Protein AF-A0A2V8A6C7-F1 (afdb_monomer_lite)

Structure (mmCIF, N/CA/C/O backbone):
data_AF-A0A2V8A6C7-F1
#
_entry.id   AF-A0A2V8A6C7-F1
#
loop_
_atom_site.group_PDB
_atom_site.id
_atom_site.type_symbol
_atom_site.label_atom_id
_atom_site.label_alt_id
_atom_site.label_comp_id
_atom_site.label_asym_id
_atom_site.label_entity_id
_atom_site.label_seq_id
_atom_site.pdbx_PDB_ins_code
_atom_site.Cartn_x
_atom_site.Cartn_y
_atom_site.Cartn_z
_atom_site.occupancy
_atom_site.B_iso_or_equiv
_atom_site.auth_seq_id
_atom_site.auth_comp_id
_atom_site.auth_asym_id
_atom_site.auth_atom_id
_atom_site.pdbx_PDB_model_num
ATOM 1 N N . MET A 1 1 ? 70.595 1.336 -14.848 1.00 49.91 1 MET A N 1
ATOM 2 C CA . MET A 1 1 ? 69.724 1.977 -15.859 1.00 49.91 1 MET A CA 1
ATOM 3 C C . MET A 1 1 ? 68.876 0.927 -16.595 1.00 49.91 1 MET A C 1
ATOM 5 O O . MET A 1 1 ? 69.205 0.566 -17.710 1.00 49.91 1 MET A O 1
ATOM 9 N N . LYS A 1 2 ? 67.818 0.384 -15.966 1.00 53.91 2 LYS A N 1
ATOM 10 C CA . LYS A 1 2 ? 66.886 -0.606 -16.571 1.00 53.91 2 LYS A CA 1
ATOM 11 C C . LYS A 1 2 ? 65.441 -0.402 -16.075 1.00 53.91 2 LYS A C 1
ATOM 13 O O . LYS A 1 2 ? 64.795 -1.338 -15.612 1.00 53.91 2 LYS A O 1
ATOM 18 N N . ARG A 1 3 ? 64.966 0.849 -16.035 1.00 55.50 3 ARG A N 1
ATOM 19 C CA . ARG A 1 3 ? 63.630 1.191 -15.494 1.00 55.50 3 ARG A CA 1
ATOM 20 C C . ARG A 1 3 ? 62.663 1.741 -16.545 1.00 55.50 3 ARG A C 1
ATOM 22 O O . ARG A 1 3 ? 61.463 1.590 -16.377 1.00 55.50 3 ARG A O 1
ATOM 29 N N . THR A 1 4 ? 63.184 2.284 -17.640 1.00 52.72 4 THR A N 1
ATOM 30 C CA . THR A 1 4 ? 62.421 2.883 -18.746 1.00 52.72 4 THR A CA 1
ATOM 31 C C . THR A 1 4 ? 61.847 1.861 -19.732 1.00 52.72 4 THR A C 1
ATOM 33 O O . THR A 1 4 ? 60.865 2.137 -20.402 1.00 52.72 4 THR A O 1
ATOM 36 N N . GLU A 1 5 ? 62.394 0.647 -19.784 1.00 48.78 5 GLU A N 1
ATOM 37 C CA . GLU A 1 5 ? 62.017 -0.361 -20.789 1.00 48.78 5 GLU A CA 1
ATOM 38 C C . GLU A 1 5 ? 60.679 -1.066 -20.477 1.00 48.78 5 GLU A C 1
ATOM 40 O O . GLU A 1 5 ? 59.936 -1.446 -21.373 1.00 48.78 5 GLU A O 1
ATOM 45 N N . ARG A 1 6 ? 60.313 -1.193 -19.193 1.00 57.44 6 ARG A N 1
ATOM 46 C CA . ARG A 1 6 ? 59.095 -1.915 -18.767 1.00 57.44 6 ARG A CA 1
ATOM 47 C C . ARG A 1 6 ? 57.817 -1.077 -18.800 1.00 57.44 6 ARG A C 1
ATOM 49 O O . ARG A 1 6 ? 56.734 -1.642 -18.684 1.00 57.44 6 ARG A O 1
ATOM 56 N N . GLN A 1 7 ? 57.930 0.249 -18.885 1.00 54.09 7 GLN A N 1
ATOM 57 C CA . GLN A 1 7 ? 56.764 1.137 -18.955 1.00 54.09 7 GLN A CA 1
ATOM 58 C C . GLN A 1 7 ? 56.229 1.232 -20.384 1.00 54.09 7 GLN A C 1
ATOM 60 O O . GLN A 1 7 ? 55.028 1.074 -20.575 1.00 54.09 7 GLN A O 1
ATOM 65 N N . HIS A 1 8 ? 57.116 1.329 -21.378 1.00 51.66 8 HIS A N 1
ATOM 66 C CA . HIS A 1 8 ? 56.712 1.310 -22.785 1.00 51.66 8 HIS A CA 1
ATOM 67 C C . HIS A 1 8 ? 56.016 0.003 -23.184 1.00 51.66 8 HIS A C 1
ATOM 69 O O . HIS A 1 8 ? 55.029 0.033 -23.910 1.00 51.66 8 HIS A O 1
ATOM 75 N N . LEU A 1 9 ? 56.448 -1.142 -22.642 1.00 57.69 9 LEU A N 1
ATOM 76 C CA . LEU A 1 9 ? 55.771 -2.421 -22.890 1.00 57.69 9 LEU A CA 1
ATOM 77 C C . LEU A 1 9 ? 54.318 -2.434 -22.375 1.00 57.69 9 LEU A C 1
ATOM 79 O O . LEU A 1 9 ? 53.448 -2.988 -23.036 1.00 57.69 9 LEU A O 1
ATOM 83 N N . LYS A 1 10 ? 54.029 -1.770 -21.245 1.00 54.94 10 LYS A N 1
ATOM 84 C CA . LYS A 1 10 ? 52.672 -1.711 -20.672 1.00 54.94 10 LYS A CA 1
ATOM 85 C C . LYS A 1 10 ? 51.746 -0.754 -21.412 1.00 54.94 10 LYS A C 1
ATOM 87 O O . LYS A 1 10 ? 50.561 -1.042 -21.535 1.00 54.94 10 LYS A O 1
ATOM 92 N N . GLU A 1 11 ? 52.264 0.376 -21.888 1.00 60.06 11 GLU A N 1
ATOM 93 C CA . GLU A 1 11 ? 51.480 1.306 -22.710 1.00 60.06 11 GLU A CA 1
ATOM 94 C C . GLU A 1 11 ? 51.089 0.648 -24.032 1.00 60.06 11 GLU A C 1
ATOM 96 O O . GLU A 1 11 ? 49.923 0.690 -24.415 1.00 60.06 11 GLU A O 1
ATOM 101 N N . HIS A 1 12 ? 52.015 -0.077 -24.664 1.00 59.22 12 HIS A N 1
ATOM 102 C CA . HIS A 1 12 ? 51.707 -0.834 -25.872 1.00 59.22 12 HIS A CA 1
ATOM 103 C C . HIS A 1 12 ? 50.734 -1.992 -25.624 1.00 59.22 12 HIS A C 1
ATOM 105 O O . HIS A 1 12 ? 49.865 -2.219 -26.461 1.00 59.22 12 HIS A O 1
ATOM 111 N N . GLU A 1 13 ? 50.810 -2.689 -24.486 1.00 61.31 13 GLU A N 1
ATOM 112 C CA . GLU A 1 13 ? 49.835 -3.730 -24.125 1.00 61.31 13 GLU A CA 1
ATOM 113 C C . GLU A 1 13 ? 48.438 -3.159 -23.846 1.00 61.31 13 GLU A C 1
ATOM 115 O O . GLU A 1 13 ? 47.451 -3.742 -24.288 1.00 61.31 13 GLU A O 1
ATOM 120 N N . LEU A 1 14 ? 48.329 -2.014 -23.164 1.00 61.19 14 LEU A N 1
ATOM 121 C CA . LEU A 1 14 ? 47.046 -1.348 -22.909 1.00 61.19 14 LEU A CA 1
ATOM 122 C C . LEU A 1 14 ? 46.447 -0.757 -24.187 1.00 61.19 14 LEU A C 1
ATOM 124 O O . LEU A 1 14 ? 45.237 -0.848 -24.395 1.00 61.19 14 LEU A O 1
ATOM 128 N N . GLU A 1 15 ? 47.273 -0.197 -25.070 1.00 65.06 15 GLU A N 1
ATOM 129 C CA . GLU A 1 15 ? 46.841 0.260 -26.390 1.00 65.06 15 GLU A CA 1
ATOM 130 C C . GLU A 1 15 ? 46.439 -0.903 -27.300 1.00 65.06 15 GLU A C 1
ATOM 132 O O . GLU A 1 15 ? 45.439 -0.802 -28.014 1.00 65.06 15 GLU A O 1
ATOM 137 N N . ALA A 1 16 ? 47.181 -2.012 -27.269 1.00 66.88 16 ALA A N 1
ATOM 138 C CA . ALA A 1 16 ? 46.844 -3.226 -28.003 1.00 66.88 16 ALA A CA 1
ATOM 139 C C . ALA A 1 16 ? 45.542 -3.834 -27.474 1.00 66.88 16 ALA A C 1
ATOM 141 O O . ALA A 1 16 ? 44.656 -4.128 -28.269 1.00 66.88 16 ALA A O 1
ATOM 142 N N . LEU A 1 17 ? 45.359 -3.910 -26.152 1.00 65.69 17 LEU A N 1
ATOM 143 C CA . LEU A 1 17 ? 44.102 -4.318 -25.519 1.00 65.69 17 LEU A CA 1
ATOM 144 C C . LEU A 1 17 ? 42.950 -3.378 -25.879 1.00 65.69 17 LEU A C 1
ATOM 146 O O . LEU A 1 17 ? 41.856 -3.846 -26.180 1.00 65.69 17 LEU A O 1
ATOM 150 N N . ALA A 1 18 ? 43.175 -2.064 -25.904 1.00 68.50 18 ALA A N 1
ATOM 151 C CA . ALA A 1 18 ? 42.154 -1.091 -26.282 1.00 68.50 18 ALA A CA 1
ATOM 152 C C . ALA A 1 18 ? 41.748 -1.223 -27.760 1.00 68.50 18 ALA A C 1
ATOM 154 O O . ALA A 1 18 ? 40.561 -1.121 -28.089 1.00 68.50 18 ALA A O 1
ATOM 155 N N . ARG A 1 19 ? 42.706 -1.488 -28.656 1.00 63.44 19 ARG A N 1
ATOM 156 C CA . ARG A 1 19 ? 42.439 -1.740 -30.082 1.00 63.44 19 ARG A CA 1
ATOM 157 C C . ARG A 1 19 ? 41.757 -3.088 -30.298 1.00 63.44 19 ARG A C 1
ATOM 159 O O . ARG A 1 19 ? 40.753 -3.137 -31.001 1.00 63.44 19 ARG A O 1
ATOM 166 N N . GLN A 1 20 ? 42.210 -4.139 -29.625 1.00 63.47 20 GLN A N 1
ATOM 167 C CA . GLN A 1 20 ? 41.655 -5.489 -29.727 1.00 63.47 20 GLN A CA 1
ATOM 168 C C 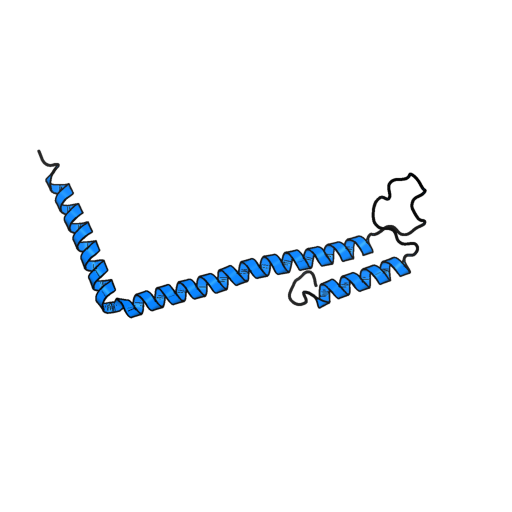. GLN A 1 20 ? 40.243 -5.572 -29.119 1.00 63.47 20 GLN A C 1
ATOM 170 O O . GLN A 1 20 ? 39.348 -6.181 -29.705 1.00 63.47 20 GLN A O 1
ATOM 175 N N . ALA A 1 21 ? 39.989 -4.862 -28.014 1.00 62.50 21 ALA A N 1
ATOM 176 C CA . ALA A 1 21 ? 38.647 -4.669 -27.467 1.00 62.50 21 ALA A CA 1
ATOM 177 C C . ALA A 1 21 ? 37.750 -3.906 -28.450 1.00 62.50 21 ALA A C 1
ATOM 179 O O . ALA A 1 21 ? 36.591 -4.268 -28.637 1.00 62.50 21 ALA A O 1
ATOM 180 N N . ARG A 1 22 ? 38.275 -2.877 -29.126 1.00 64.00 22 ARG A N 1
ATOM 181 C CA . ARG A 1 22 ? 37.528 -2.107 -30.130 1.00 64.00 22 ARG A CA 1
ATOM 182 C C . ARG A 1 22 ? 37.236 -2.912 -31.403 1.00 64.00 22 ARG A C 1
ATOM 184 O O . ARG A 1 22 ? 36.161 -2.727 -31.968 1.00 64.00 22 ARG A O 1
ATOM 191 N N . GLU A 1 23 ? 38.118 -3.815 -31.823 1.00 59.88 23 GLU A N 1
ATOM 192 C CA . GLU A 1 23 ? 37.907 -4.716 -32.969 1.00 59.88 23 GLU A CA 1
ATOM 193 C C . GLU A 1 23 ? 36.936 -5.864 -32.646 1.00 59.88 23 GLU A C 1
ATOM 195 O O . GLU A 1 23 ? 36.023 -6.120 -33.436 1.00 59.88 23 GLU A O 1
ATOM 200 N N . MET A 1 24 ? 37.020 -6.474 -31.454 1.00 55.25 24 MET A N 1
ATOM 201 C CA . MET A 1 24 ? 36.012 -7.440 -30.975 1.00 55.25 24 MET A CA 1
ATOM 202 C C . MET A 1 24 ? 34.631 -6.795 -30.824 1.00 55.25 24 MET A C 1
ATOM 204 O O . MET A 1 24 ? 33.616 -7.372 -31.222 1.00 55.25 24 MET A O 1
ATOM 208 N N . VAL A 1 25 ? 34.589 -5.568 -30.298 1.00 57.47 25 VAL A N 1
ATOM 209 C CA . VAL A 1 25 ? 33.365 -4.764 -30.229 1.00 57.47 25 VAL A CA 1
ATOM 210 C C . VAL A 1 25 ? 32.922 -4.328 -31.627 1.00 57.47 25 VAL A C 1
ATOM 212 O O . VAL A 1 25 ? 31.735 -4.149 -31.830 1.00 57.47 25 VAL A O 1
ATOM 215 N N . GLY A 1 26 ? 33.810 -4.183 -32.610 1.00 55.38 26 GLY A N 1
ATOM 216 C CA . GLY A 1 26 ? 33.468 -3.800 -33.984 1.00 55.38 26 GLY A CA 1
ATOM 217 C C . GLY A 1 26 ? 32.724 -4.894 -34.753 1.00 55.38 26 GLY A C 1
ATOM 218 O O . GLY A 1 26 ? 31.682 -4.617 -35.346 1.00 55.38 26 GLY A O 1
ATOM 219 N N . ALA A 1 27 ? 33.204 -6.140 -34.690 1.00 59.09 27 ALA A N 1
ATOM 220 C CA . ALA A 1 27 ? 32.629 -7.265 -35.437 1.00 59.09 27 ALA A CA 1
ATOM 221 C C . ALA A 1 27 ? 31.309 -7.795 -34.841 1.00 59.09 27 ALA A C 1
ATOM 223 O O . ALA A 1 27 ? 30.464 -8.312 -35.570 1.00 59.09 27 ALA A O 1
ATOM 224 N N . ARG A 1 28 ? 31.100 -7.634 -33.526 1.00 61.03 28 ARG A N 1
ATOM 225 C CA . ARG A 1 28 ? 29.881 -8.067 -32.811 1.00 61.03 28 ARG A CA 1
ATOM 226 C C . ARG A 1 28 ? 29.132 -6.924 -32.131 1.00 61.03 28 ARG A C 1
ATOM 228 O O . ARG A 1 28 ? 28.292 -7.170 -31.274 1.00 61.03 28 ARG A O 1
ATOM 235 N N . ARG A 1 29 ? 29.374 -5.669 -32.534 1.00 66.88 29 ARG A N 1
ATOM 236 C CA . ARG A 1 29 ? 28.811 -4.459 -31.895 1.00 66.88 29 ARG A CA 1
ATOM 237 C C . ARG A 1 29 ? 27.316 -4.561 -31.672 1.00 66.88 29 ARG A C 1
ATOM 239 O O . ARG A 1 29 ? 26.834 -4.279 -30.587 1.00 66.88 29 ARG A O 1
ATOM 246 N N . ARG A 1 30 ? 26.596 -5.030 -32.691 1.00 72.00 30 ARG A N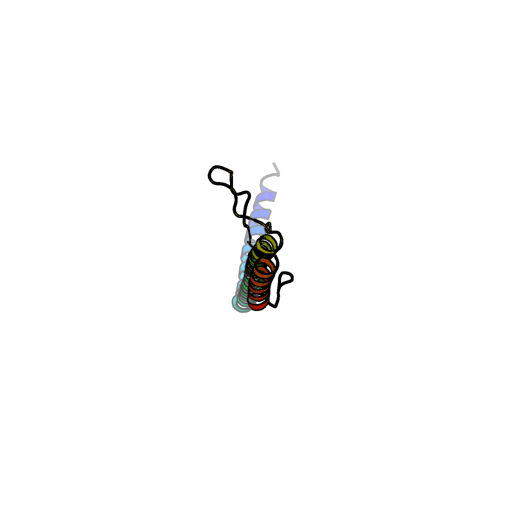 1
ATOM 247 C CA . ARG A 1 30 ? 25.145 -5.205 -32.636 1.00 72.00 30 ARG A CA 1
ATOM 248 C C . ARG A 1 30 ? 24.723 -6.269 -31.619 1.00 72.00 30 ARG A C 1
ATOM 250 O O . ARG A 1 30 ? 23.753 -6.050 -30.908 1.00 72.00 30 ARG A O 1
ATOM 257 N N . GLU A 1 31 ? 25.451 -7.379 -31.532 1.00 79.75 31 GLU A N 1
ATOM 258 C CA . GLU A 1 31 ? 25.173 -8.478 -30.601 1.00 79.75 31 GLU A CA 1
ATOM 259 C C . GLU A 1 31 ? 25.516 -8.080 -29.157 1.00 79.75 31 GLU A C 1
ATOM 261 O O . GLU A 1 31 ? 24.680 -8.212 -28.267 1.00 79.75 31 GLU A O 1
ATOM 266 N N . THR A 1 32 ? 26.687 -7.476 -28.926 1.00 84.56 32 THR A N 1
ATOM 267 C CA . THR A 1 32 ? 27.092 -6.980 -27.602 1.00 84.56 32 THR A CA 1
ATOM 268 C C . THR A 1 32 ? 26.177 -5.861 -27.111 1.00 84.56 32 THR A C 1
ATOM 270 O O . THR A 1 32 ? 25.755 -5.878 -25.956 1.00 84.56 32 THR A O 1
ATOM 273 N N . THR A 1 33 ? 25.824 -4.901 -27.974 1.00 85.56 33 THR A N 1
ATOM 274 C CA . THR A 1 33 ? 24.861 -3.850 -27.620 1.00 85.56 33 THR A CA 1
ATOM 275 C C . THR A 1 33 ? 23.504 -4.454 -27.281 1.00 85.56 33 THR A C 1
ATOM 277 O O . THR A 1 33 ? 22.924 -4.061 -26.277 1.00 85.56 33 THR A O 1
ATOM 280 N N . LEU A 1 34 ? 23.029 -5.445 -28.042 1.00 88.62 34 LEU A N 1
ATOM 281 C CA . LEU A 1 34 ? 21.755 -6.105 -27.759 1.00 88.62 34 LEU A CA 1
ATOM 282 C C . LEU A 1 34 ? 21.768 -6.809 -26.397 1.00 88.62 34 LEU A C 1
ATOM 284 O O . LEU A 1 34 ? 20.837 -6.614 -25.620 1.00 88.62 34 LEU A O 1
ATOM 288 N N . ILE A 1 35 ? 22.831 -7.548 -26.063 1.00 91.50 35 ILE A N 1
ATOM 289 C CA . ILE A 1 35 ? 22.967 -8.210 -24.754 1.00 91.50 35 ILE A CA 1
ATOM 290 C C . ILE A 1 35 ? 22.949 -7.183 -23.616 1.00 91.50 35 ILE A C 1
ATOM 292 O O . ILE A 1 35 ? 22.208 -7.349 -22.649 1.00 91.50 35 ILE A O 1
ATOM 296 N N . VAL A 1 36 ? 23.725 -6.102 -23.735 1.00 93.31 36 VAL A N 1
ATOM 297 C CA . VAL A 1 36 ? 23.765 -5.046 -22.712 1.00 93.31 36 VAL A CA 1
ATOM 298 C C . VAL A 1 36 ? 22.401 -4.375 -22.568 1.00 93.31 36 VAL A C 1
ATOM 300 O O . VAL A 1 36 ? 21.926 -4.196 -21.449 1.00 93.31 36 VAL A O 1
ATOM 303 N N . THR A 1 37 ? 21.734 -4.047 -23.676 1.00 94.94 37 THR A N 1
ATOM 304 C CA . THR A 1 37 ? 20.389 -3.461 -23.652 1.00 94.94 37 THR A CA 1
ATOM 305 C C . THR A 1 37 ? 19.387 -4.392 -22.972 1.00 94.94 37 THR A C 1
ATOM 307 O O . THR A 1 37 ? 18.628 -3.937 -22.119 1.00 94.94 37 THR A O 1
ATOM 310 N N . VAL A 1 38 ? 19.409 -5.690 -23.286 1.00 96.50 38 VAL A N 1
ATOM 311 C CA . VAL A 1 38 ? 18.540 -6.684 -22.637 1.00 96.50 38 VAL A CA 1
ATOM 312 C C . VAL A 1 38 ? 18.817 -6.751 -21.136 1.00 96.50 38 VAL A C 1
ATOM 314 O O . VAL A 1 38 ? 17.874 -6.699 -20.351 1.00 96.50 38 VAL A O 1
ATOM 317 N N . LEU A 1 39 ? 20.084 -6.794 -20.718 1.00 96.75 39 LEU A N 1
ATOM 318 C CA . LEU A 1 39 ? 20.444 -6.808 -19.296 1.00 96.75 39 LEU A CA 1
ATOM 319 C C . LEU A 1 39 ? 19.953 -5.560 -18.558 1.00 96.75 39 LEU A C 1
ATOM 321 O O . LEU A 1 39 ? 19.436 -5.677 -17.450 1.00 96.75 39 LEU A O 1
ATOM 325 N N . VAL A 1 40 ? 20.066 -4.379 -19.170 1.00 97.19 40 VAL A N 1
ATOM 326 C CA . VAL A 1 40 ? 19.555 -3.130 -18.585 1.00 97.19 40 VAL A CA 1
ATOM 327 C C . VAL A 1 40 ? 18.035 -3.178 -18.435 1.00 97.19 40 VAL A C 1
ATOM 329 O O . VAL A 1 40 ? 17.522 -2.821 -17.377 1.00 97.19 40 VAL A O 1
ATOM 332 N N . ILE A 1 41 ? 17.313 -3.655 -19.453 1.00 97.44 41 ILE A N 1
ATOM 333 C CA . ILE A 1 41 ? 15.850 -3.788 -19.399 1.00 97.44 41 ILE A CA 1
ATOM 334 C C . ILE A 1 41 ? 15.441 -4.769 -18.295 1.00 97.44 41 ILE A C 1
ATOM 336 O O . ILE A 1 41 ? 14.591 -4.440 -17.470 1.00 97.44 41 ILE A O 1
ATOM 340 N N . VAL A 1 42 ? 16.069 -5.945 -18.233 1.00 97.50 42 VAL A N 1
ATOM 341 C CA . VAL A 1 42 ? 15.791 -6.949 -17.195 1.00 97.50 42 VAL A CA 1
ATOM 342 C C . VAL A 1 42 ? 16.101 -6.392 -15.805 1.00 97.50 42 VAL A C 1
ATOM 344 O O . VAL A 1 42 ? 15.284 -6.527 -14.897 1.00 97.50 42 VAL A O 1
ATOM 347 N N . GLY A 1 43 ? 17.237 -5.711 -15.644 1.00 97.06 43 GLY A N 1
ATOM 348 C CA . GLY A 1 43 ? 17.611 -5.061 -14.390 1.00 97.06 43 GLY A CA 1
ATOM 349 C C . GLY A 1 43 ? 16.606 -3.992 -13.959 1.00 97.06 43 GLY A C 1
ATOM 350 O O . GLY A 1 43 ? 16.225 -3.951 -12.791 1.00 97.06 43 GLY A O 1
ATOM 351 N N . ALA A 1 44 ? 16.117 -3.176 -14.895 1.00 96.81 44 ALA A N 1
ATOM 352 C CA . ALA A 1 44 ? 15.096 -2.168 -14.621 1.00 96.81 44 ALA A CA 1
ATOM 353 C C . ALA A 1 44 ? 13.753 -2.797 -14.218 1.00 96.81 44 ALA A C 1
ATOM 355 O O . ALA A 1 44 ? 13.120 -2.317 -13.279 1.00 96.81 44 ALA A O 1
ATOM 356 N N . ILE A 1 45 ? 13.338 -3.886 -14.876 1.00 97.06 45 ILE A N 1
ATOM 357 C CA . ILE A 1 45 ? 12.109 -4.617 -14.532 1.00 97.06 45 ILE A CA 1
ATOM 358 C C . ILE A 1 45 ? 12.222 -5.216 -13.128 1.00 97.06 45 ILE A C 1
ATOM 360 O O . ILE A 1 45 ? 11.335 -5.002 -12.305 1.00 97.06 45 ILE A O 1
ATOM 364 N N . LEU A 1 46 ? 13.313 -5.928 -12.832 1.00 95.56 46 LEU A N 1
ATOM 365 C CA . LEU A 1 46 ? 13.521 -6.551 -11.523 1.00 95.56 46 LEU A CA 1
ATOM 366 C C . LEU A 1 46 ? 13.637 -5.503 -10.413 1.00 95.56 46 LEU A C 1
ATOM 368 O O . LEU A 1 46 ? 12.945 -5.602 -9.403 1.00 95.56 46 LEU A O 1
ATOM 372 N N . GLY A 1 47 ? 14.462 -4.473 -10.611 1.00 94.81 47 GLY A N 1
ATOM 373 C CA . GLY A 1 47 ? 14.631 -3.394 -9.639 1.00 94.81 47 GLY A CA 1
ATOM 374 C C . GLY A 1 47 ? 13.336 -2.617 -9.404 1.00 94.81 47 GLY A C 1
ATOM 375 O O . GLY A 1 47 ? 12.959 -2.371 -8.259 1.00 94.81 47 GLY A O 1
ATOM 376 N N . GLY A 1 48 ? 12.610 -2.291 -10.476 1.00 94.19 48 GLY A N 1
ATOM 377 C CA . GLY A 1 48 ? 11.307 -1.635 -10.393 1.00 94.19 48 GLY A CA 1
ATOM 378 C C . GLY A 1 48 ? 10.271 -2.490 -9.664 1.00 94.19 48 GLY A C 1
ATOM 379 O O . GLY A 1 48 ? 9.563 -1.978 -8.797 1.00 94.19 48 GLY A O 1
ATOM 380 N N . TYR A 1 49 ? 10.219 -3.792 -9.957 1.00 93.38 49 TYR A N 1
ATOM 381 C CA . TYR A 1 49 ? 9.313 -4.729 -9.295 1.00 93.38 49 TYR A CA 1
ATOM 382 C C . TYR A 1 49 ? 9.599 -4.853 -7.796 1.00 93.38 49 TYR A C 1
ATOM 384 O O . TYR A 1 49 ? 8.662 -4.810 -7.003 1.00 93.38 49 TYR A O 1
ATOM 392 N N . LEU A 1 50 ? 10.868 -4.957 -7.390 1.00 91.50 50 LEU A N 1
ATOM 393 C CA . LEU A 1 50 ? 11.241 -5.047 -5.973 1.00 91.50 50 LEU A CA 1
ATOM 394 C C . LEU A 1 50 ? 10.860 -3.776 -5.203 1.00 91.50 50 LEU A C 1
ATOM 396 O O . LEU A 1 50 ? 10.171 -3.864 -4.187 1.00 91.50 50 LEU A O 1
ATOM 400 N N . LEU A 1 51 ? 11.204 -2.598 -5.734 1.00 90.75 51 LEU A N 1
ATOM 401 C CA . LEU A 1 51 ? 10.838 -1.314 -5.124 1.00 90.75 51 LEU A CA 1
ATOM 402 C C . LEU A 1 51 ? 9.318 -1.122 -5.045 1.00 90.75 51 LEU A C 1
ATOM 404 O O . LEU A 1 51 ? 8.798 -0.572 -4.072 1.00 90.75 51 LEU A O 1
ATOM 408 N N . TRP A 1 52 ? 8.588 -1.554 -6.073 1.00 90.94 52 TRP A N 1
ATOM 409 C CA . TRP A 1 52 ? 7.131 -1.494 -6.071 1.00 90.94 52 TRP A CA 1
ATOM 410 C C . TRP A 1 52 ? 6.528 -2.458 -5.045 1.00 90.94 52 TRP A C 1
ATOM 412 O O . TRP A 1 52 ? 5.657 -2.049 -4.277 1.00 90.94 52 TRP A O 1
ATOM 422 N N . ARG A 1 53 ? 7.029 -3.696 -4.972 1.00 89.31 53 ARG A N 1
ATOM 423 C CA . ARG A 1 53 ? 6.574 -4.715 -4.018 1.00 89.31 53 ARG A CA 1
ATOM 424 C C . ARG A 1 53 ? 6.748 -4.263 -2.570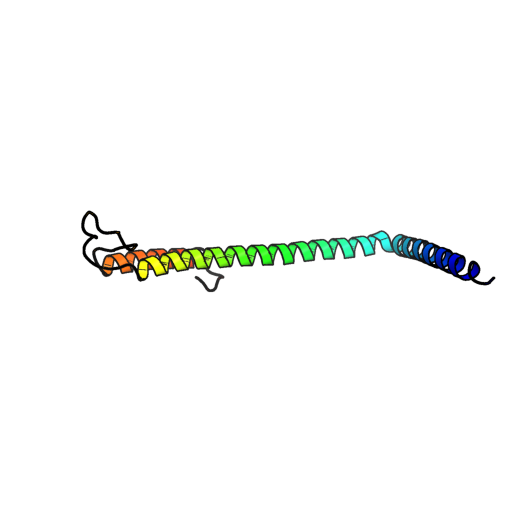 1.00 89.31 53 ARG A C 1
ATOM 426 O O . ARG A 1 53 ? 5.825 -4.432 -1.778 1.00 89.31 53 ARG A O 1
ATOM 433 N N . GLU A 1 54 ? 7.886 -3.663 -2.231 1.00 86.62 54 GLU A N 1
ATOM 434 C CA . GLU A 1 54 ? 8.125 -3.109 -0.892 1.00 86.62 54 GLU A CA 1
ATOM 435 C C . GLU A 1 54 ? 7.104 -2.021 -0.550 1.00 86.62 54 GLU A C 1
ATOM 437 O O . GLU A 1 54 ? 6.460 -2.083 0.495 1.00 86.62 54 GLU A O 1
ATOM 442 N N . ARG A 1 55 ? 6.870 -1.074 -1.470 1.00 87.50 55 ARG A N 1
ATOM 443 C CA . ARG A 1 55 ? 5.877 -0.007 -1.270 1.00 87.50 55 ARG A CA 1
ATOM 444 C C . ARG A 1 55 ? 4.458 -0.540 -1.101 1.00 87.50 55 ARG A C 1
ATOM 446 O O . ARG A 1 55 ? 3.703 0.007 -0.302 1.00 87.50 55 ARG A O 1
ATOM 453 N N . VAL A 1 56 ? 4.081 -1.558 -1.873 1.00 89.62 56 VAL A N 1
ATOM 454 C CA . VAL A 1 56 ? 2.767 -2.207 -1.766 1.00 89.62 56 VAL A CA 1
ATOM 455 C C . VAL A 1 56 ? 2.631 -2.896 -0.409 1.00 89.62 56 VAL A C 1
ATOM 457 O O . VAL A 1 56 ? 1.640 -2.672 0.280 1.00 89.62 56 VAL A O 1
ATOM 460 N N . SER A 1 57 ? 3.656 -3.638 0.019 1.00 87.50 57 SER A N 1
ATOM 461 C CA . SER A 1 57 ? 3.672 -4.302 1.325 1.00 87.50 57 SER A CA 1
ATOM 462 C C . SER A 1 57 ? 3.542 -3.304 2.478 1.00 87.50 57 SER A C 1
ATOM 464 O O . SER A 1 57 ? 2.691 -3.491 3.344 1.00 87.50 57 SER A O 1
ATOM 466 N N . SER A 1 58 ? 4.306 -2.205 2.479 1.00 88.88 58 SER A N 1
ATOM 467 C CA . SER A 1 58 ? 4.212 -1.189 3.539 1.00 88.88 58 SER A CA 1
ATOM 468 C C . SER A 1 58 ? 2.808 -0.596 3.646 1.00 88.88 58 SER A C 1
ATOM 470 O O . SER A 1 58 ? 2.260 -0.511 4.740 1.00 88.88 58 SER A O 1
ATOM 472 N N . LYS A 1 59 ? 2.181 -0.259 2.514 1.00 89.62 59 LYS A N 1
ATOM 473 C CA . LYS A 1 59 ? 0.818 0.288 2.517 1.00 89.62 59 LYS A CA 1
ATOM 474 C C . LYS A 1 59 ? -0.225 -0.710 3.017 1.00 89.62 59 LYS A C 1
ATOM 476 O O . LYS A 1 59 ? -1.176 -0.299 3.678 1.00 89.62 59 LYS A O 1
ATOM 481 N N . ALA A 1 60 ? -0.060 -1.992 2.698 1.00 88.62 60 ALA A N 1
ATOM 482 C CA . ALA A 1 60 ? -0.939 -3.043 3.199 1.00 88.62 60 ALA A CA 1
ATOM 483 C C . ALA A 1 60 ? -0.831 -3.163 4.729 1.00 88.62 60 ALA A C 1
ATOM 485 O O . ALA A 1 60 ? -1.845 -3.140 5.427 1.00 88.62 60 ALA A O 1
ATOM 486 N N . HIS A 1 61 ? 0.396 -3.159 5.261 1.00 89.69 61 HIS A N 1
ATOM 487 C CA . HIS A 1 61 ? 0.638 -3.156 6.705 1.00 89.69 61 HIS A CA 1
ATOM 488 C C . HIS A 1 61 ? 0.082 -1.901 7.392 1.00 89.69 61 HIS A C 1
ATOM 490 O O . HIS A 1 61 ? -0.488 -2.016 8.475 1.00 89.69 61 HIS A O 1
ATOM 496 N N . ASP A 1 62 ? 0.172 -0.724 6.768 1.00 92.94 62 ASP A N 1
ATOM 497 C CA . ASP A 1 62 ? -0.398 0.513 7.316 1.00 92.94 62 ASP A CA 1
ATOM 498 C C . ASP A 1 62 ? -1.933 0.454 7.413 1.00 92.94 62 ASP A C 1
ATOM 500 O O . ASP A 1 62 ? -2.516 0.911 8.402 1.00 92.94 62 ASP A O 1
ATOM 504 N N . LEU A 1 63 ? -2.613 -0.104 6.402 1.00 91.06 63 LEU A N 1
ATOM 505 C CA . LEU A 1 63 ? -4.068 -0.300 6.449 1.00 91.06 63 LEU A CA 1
ATOM 506 C C . LEU A 1 63 ? -4.463 -1.322 7.514 1.00 91.06 63 LEU A C 1
ATOM 508 O O . LEU A 1 63 ? -5.422 -1.093 8.258 1.00 91.06 63 LEU A O 1
ATOM 512 N N . LEU A 1 64 ? -3.710 -2.416 7.620 1.00 90.00 64 LEU A N 1
ATOM 513 C CA . LEU A 1 64 ? -3.929 -3.421 8.651 1.00 90.00 64 LEU A CA 1
ATOM 514 C C . LEU A 1 64 ? -3.718 -2.834 10.053 1.00 90.00 64 LEU A C 1
ATOM 516 O O . LEU A 1 64 ? -4.554 -3.036 10.931 1.00 90.00 64 LEU A O 1
ATOM 520 N N . ALA A 1 65 ? -2.665 -2.042 10.257 1.00 92.25 65 ALA A N 1
ATOM 521 C CA . ALA A 1 65 ? -2.391 -1.375 11.527 1.00 92.25 65 ALA A CA 1
ATOM 522 C C . ALA A 1 65 ? -3.533 -0.432 11.936 1.00 92.25 65 ALA A C 1
ATOM 524 O O . ALA A 1 65 ? -3.925 -0.401 13.101 1.00 92.25 65 ALA A O 1
ATOM 525 N N . GLN A 1 66 ? -4.130 0.290 10.982 1.00 90.19 66 GLN A N 1
ATOM 526 C CA . GLN A 1 66 ? -5.324 1.100 11.247 1.00 90.19 66 GLN A CA 1
ATOM 527 C C . GLN A 1 66 ? -6.530 0.244 11.651 1.00 90.19 66 GLN A C 1
ATOM 529 O O . GLN A 1 66 ? -7.295 0.644 12.530 1.00 90.19 66 GLN A O 1
ATOM 534 N N . ALA A 1 67 ? -6.720 -0.916 11.020 1.00 90.81 67 ALA A N 1
ATOM 535 C CA . ALA A 1 67 ? -7.798 -1.836 11.374 1.00 90.81 67 ALA A CA 1
ATOM 536 C C . ALA A 1 67 ? -7.616 -2.403 12.791 1.00 90.81 67 ALA A C 1
ATOM 538 O O . ALA A 1 67 ? -8.564 -2.396 13.579 1.00 90.81 67 ALA A O 1
ATOM 539 N N . VAL A 1 68 ? -6.389 -2.800 13.141 1.00 92.25 68 VAL A N 1
ATOM 540 C CA . VAL A 1 68 ? -6.022 -3.256 14.489 1.00 92.25 68 VAL A CA 1
ATOM 541 C C . VAL A 1 68 ? -6.210 -2.140 15.517 1.00 92.25 68 VAL A C 1
ATOM 543 O O . VAL A 1 68 ? -6.828 -2.371 16.546 1.00 92.25 68 VAL A O 1
ATOM 546 N N . ALA A 1 69 ? -5.811 -0.901 15.220 1.00 92.31 69 ALA A N 1
ATOM 547 C CA . ALA A 1 69 ? -6.021 0.228 16.130 1.00 92.31 69 ALA A CA 1
ATOM 548 C C . ALA A 1 69 ? -7.509 0.489 16.434 1.00 92.31 69 ALA A C 1
ATOM 550 O O . ALA A 1 69 ? -7.860 0.888 17.543 1.00 92.31 69 ALA A O 1
ATOM 551 N N . VAL A 1 70 ? -8.397 0.259 15.460 1.00 90.88 70 VAL A N 1
ATOM 552 C CA . VAL A 1 70 ? -9.852 0.316 15.671 1.00 90.88 70 VAL A CA 1
ATOM 553 C C . VAL A 1 70 ? -10.336 -0.882 16.486 1.00 90.88 70 VAL A C 1
ATOM 555 O O . VAL A 1 70 ? -11.208 -0.725 17.337 1.00 90.88 70 VAL A O 1
ATOM 558 N N . HIS A 1 71 ? -9.779 -2.067 16.248 1.00 90.75 71 HIS A N 1
ATOM 559 C CA . HIS A 1 71 ? -10.111 -3.276 16.996 1.00 90.75 71 HIS A CA 1
ATOM 560 C C . HIS A 1 71 ? -9.719 -3.185 18.480 1.00 90.75 71 HIS A C 1
ATOM 562 O O . HIS A 1 71 ? -10.523 -3.543 19.340 1.00 90.75 71 HIS A O 1
ATOM 568 N N . ASP A 1 72 ? -8.538 -2.639 18.769 1.00 89.75 72 ASP A N 1
ATOM 569 C CA . ASP A 1 72 ? -7.979 -2.481 20.119 1.00 89.75 72 ASP A CA 1
ATOM 570 C C . ASP A 1 72 ? -8.473 -1.213 20.828 1.00 89.75 72 ASP A C 1
ATOM 572 O O . ASP A 1 72 ? -8.159 -0.965 21.995 1.00 89.75 72 ASP A O 1
ATOM 576 N N . ALA A 1 73 ? -9.264 -0.391 20.137 1.00 89.50 73 ALA A N 1
ATOM 577 C CA . ALA A 1 73 ? -9.818 0.825 20.699 1.00 89.50 73 ALA A CA 1
ATOM 578 C C . ALA A 1 73 ? -10.649 0.531 21.955 1.00 89.50 73 ALA A C 1
ATOM 580 O O . ALA A 1 73 ? -11.386 -0.465 22.054 1.00 89.50 73 ALA A O 1
ATOM 581 N N . ARG A 1 74 ? -10.571 1.448 22.926 1.00 87.38 74 ARG A N 1
ATOM 582 C CA . ARG A 1 74 ? -11.291 1.272 24.186 1.00 87.38 74 ARG A CA 1
ATOM 583 C C . ARG A 1 74 ? -12.795 1.296 23.936 1.00 87.38 74 ARG A C 1
ATOM 585 O O . ARG A 1 74 ? -13.288 2.110 23.155 1.00 87.38 74 ARG A O 1
ATOM 592 N N . VAL A 1 75 ? -13.527 0.469 24.669 1.00 88.06 75 VAL A N 1
ATOM 593 C CA . VAL A 1 75 ? -14.987 0.554 24.726 1.00 88.06 75 VAL A CA 1
ATOM 594 C C . VAL A 1 75 ? -15.397 1.140 26.059 1.00 88.06 75 VAL A C 1
ATOM 596 O O . VAL A 1 75 ? -14.890 0.738 27.104 1.00 88.06 75 VAL A O 1
ATOM 599 N N . GLY A 1 76 ? -16.295 2.114 26.016 1.00 84.75 76 GLY A N 1
ATOM 600 C CA . GLY A 1 76 ? -16.830 2.744 27.210 1.00 84.75 76 GLY A CA 1
ATOM 601 C C . GLY A 1 76 ? -17.217 4.202 26.986 1.00 84.75 76 GLY A C 1
ATOM 602 O O . GLY A 1 76 ? -17.118 4.714 25.867 1.00 84.75 76 GLY A O 1
ATOM 603 N N . PRO A 1 77 ? -17.653 4.885 28.057 1.00 79.50 77 PRO A N 1
ATOM 604 C CA . PRO A 1 77 ? -18.101 6.265 27.971 1.00 79.50 77 PRO A CA 1
ATOM 605 C C . PRO A 1 77 ? -17.003 7.185 27.416 1.00 79.50 77 PRO A C 1
ATOM 607 O O . PRO A 1 77 ? -15.813 6.893 27.606 1.00 79.50 77 PRO A O 1
ATOM 610 N N . PRO A 1 78 ? -17.373 8.303 26.761 1.00 77.06 78 PRO A N 1
ATOM 611 C CA . PRO A 1 78 ? -16.417 9.291 26.271 1.00 77.06 78 PRO A CA 1
ATOM 612 C C . PRO A 1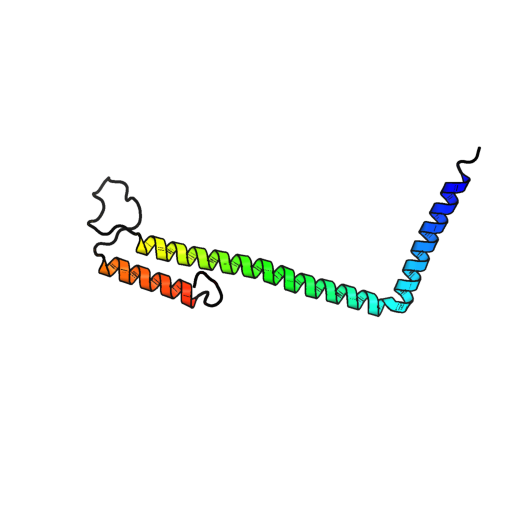 78 ? -15.493 9.782 27.392 1.00 77.06 78 PRO A C 1
ATOM 614 O O . PRO A 1 78 ? -15.907 9.821 28.553 1.00 77.06 78 PRO A O 1
ATOM 617 N N . PRO A 1 79 ? -14.232 10.147 27.087 1.00 78.50 79 PRO A N 1
ATOM 618 C CA . PRO A 1 79 ? -13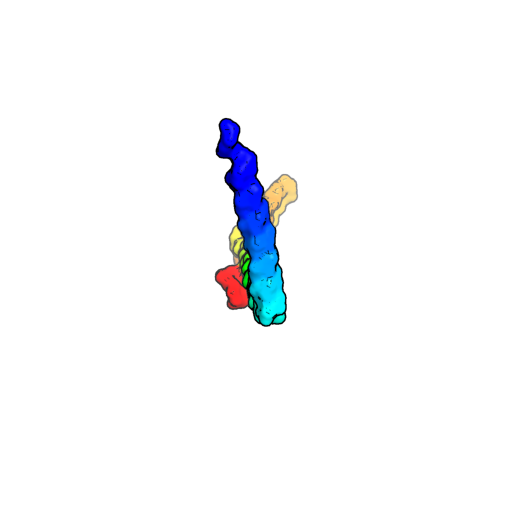.363 10.749 28.093 1.00 78.50 79 PRO A CA 1
ATOM 619 C C . PRO A 1 79 ? -14.011 12.034 28.621 1.00 78.50 79 PRO A C 1
ATOM 621 O O . PRO A 1 79 ? -14.604 12.792 27.852 1.00 78.50 79 PRO A O 1
ATOM 624 N N . ALA A 1 80 ? -13.926 12.255 29.934 1.00 78.81 80 ALA A N 1
ATOM 625 C CA . ALA A 1 80 ? -14.503 13.438 30.555 1.00 78.81 80 ALA A CA 1
ATOM 626 C C . ALA A 1 80 ? -13.849 14.722 29.999 1.00 78.81 80 ALA A C 1
ATOM 628 O O . ALA A 1 80 ? -12.666 14.698 29.636 1.00 78.81 80 ALA A O 1
ATOM 629 N N . PRO A 1 81 ? -14.581 15.850 29.936 1.00 77.31 81 PRO A N 1
ATOM 630 C CA . PRO A 1 81 ? -14.022 17.120 29.486 1.00 77.31 81 PRO A CA 1
ATOM 631 C C . PRO A 1 81 ? -12.783 17.497 30.314 1.00 77.31 81 PRO A C 1
ATOM 633 O O . PRO A 1 81 ? -12.858 17.588 31.535 1.00 77.31 81 PRO A O 1
ATOM 636 N N . GLY A 1 82 ? -11.640 17.699 29.653 1.00 78.19 82 GLY A N 1
ATOM 637 C CA . GLY A 1 82 ? -10.364 18.031 30.303 1.00 78.19 82 GLY A CA 1
ATOM 638 C C . GLY A 1 82 ? -9.439 16.842 30.597 1.00 78.19 82 GLY A C 1
ATOM 639 O O . GLY A 1 82 ? -8.281 17.066 30.944 1.00 78.19 82 GLY A O 1
ATOM 640 N N . GLN A 1 83 ? -9.883 15.594 30.404 1.00 72.25 83 GLN A N 1
ATOM 641 C CA . GLN A 1 83 ? -8.986 14.434 30.402 1.00 72.25 83 GLN A CA 1
ATOM 642 C C . GLN A 1 83 ? -8.374 14.230 29.005 1.00 72.25 83 GLN A C 1
ATOM 644 O O . GLN A 1 83 ? -9.095 14.331 28.008 1.00 72.25 83 GLN A O 1
ATOM 649 N N . PRO A 1 84 ? -7.079 13.879 28.892 1.00 68.69 84 PRO A N 1
ATOM 650 C CA . PRO A 1 84 ? -6.508 13.507 27.606 1.00 68.69 84 PRO A CA 1
ATOM 651 C C . PRO A 1 84 ? -7.240 12.280 27.050 1.00 68.69 84 PRO A C 1
ATOM 653 O O . PRO A 1 84 ? -7.317 11.227 27.689 1.00 68.69 84 PRO A O 1
ATOM 656 N N . ALA A 1 85 ? -7.793 12.413 25.844 1.00 67.81 85 ALA A N 1
ATOM 657 C CA . ALA A 1 85 ? -8.347 11.286 25.113 1.00 67.81 85 ALA A CA 1
ATOM 658 C C . ALA A 1 85 ? -7.185 10.372 24.694 1.00 67.81 85 ALA A C 1
ATOM 660 O O . ALA A 1 85 ? -6.463 10.673 23.748 1.00 67.81 85 ALA A O 1
ATOM 661 N N . GLY A 1 86 ? -6.979 9.273 25.423 1.00 69.25 86 GLY A N 1
ATOM 662 C CA . GLY A 1 86 ? -5.899 8.302 25.197 1.00 69.25 86 GLY A CA 1
ATOM 663 C C . GLY A 1 86 ? -6.044 7.444 23.932 1.00 69.25 86 GLY A C 1
ATOM 664 O O . GLY A 1 86 ? -5.708 6.267 23.970 1.00 69.25 86 GLY A O 1
ATOM 665 N N . GLY A 1 87 ? -6.580 8.000 22.841 1.00 79.06 87 GLY A N 1
ATOM 666 C CA . GLY A 1 87 ? -6.789 7.312 21.565 1.00 79.06 87 GLY A CA 1
ATOM 667 C C . GLY A 1 87 ? -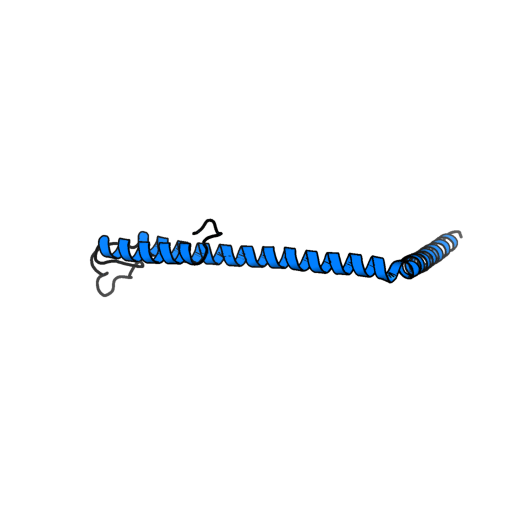8.258 7.156 21.164 1.00 79.06 87 GLY A C 1
ATOM 668 O O . GLY A 1 87 ? -9.148 7.828 21.695 1.00 79.06 87 GLY A O 1
ATOM 669 N N . LEU A 1 88 ? -8.490 6.272 20.187 1.00 84.81 88 LEU A N 1
ATOM 670 C CA . LEU A 1 88 ? -9.822 5.933 19.683 1.00 84.81 88 LEU A CA 1
ATOM 671 C C . LEU A 1 88 ? -10.675 5.314 20.798 1.00 84.81 88 LEU A C 1
ATOM 673 O O . LEU A 1 88 ? -10.196 4.508 21.598 1.00 84.81 88 LEU A O 1
ATOM 677 N N . TYR A 1 89 ? -11.954 5.681 20.833 1.00 87.25 89 TYR A N 1
ATOM 678 C CA . TYR A 1 89 ? -12.928 5.085 21.737 1.00 87.25 89 TYR A CA 1
ATOM 679 C C . TYR A 1 89 ? -14.217 4.774 20.987 1.00 87.25 89 TYR A C 1
ATOM 681 O O . TYR A 1 89 ? -14.578 5.479 20.044 1.00 87.25 89 TYR A O 1
ATOM 689 N N . PHE A 1 90 ? -14.912 3.738 21.442 1.00 87.56 90 PHE A N 1
ATOM 690 C CA . PHE A 1 90 ? -16.222 3.360 20.936 1.00 87.56 90 PHE A CA 1
ATOM 691 C C . PHE A 1 90 ? -17.238 3.270 22.081 1.00 87.56 90 PHE A C 1
ATOM 693 O O . PHE A 1 90 ? -16.906 2.755 23.152 1.00 87.56 90 PHE A O 1
ATOM 700 N N . PRO A 1 91 ? -18.485 3.723 21.870 1.00 87.81 91 PRO A N 1
ATOM 701 C CA . PRO A 1 91 ? -19.545 3.611 22.871 1.00 87.81 91 PRO A CA 1
ATOM 702 C C . PRO A 1 91 ? -19.883 2.162 23.239 1.00 87.81 91 PRO A C 1
ATOM 704 O O . PRO A 1 91 ? -20.190 1.871 24.393 1.00 87.81 91 PRO A O 1
ATOM 707 N N . THR A 1 92 ? -19.828 1.246 22.265 1.00 90.25 92 THR A N 1
ATOM 708 C CA . THR A 1 92 ? -20.184 -0.169 22.446 1.00 90.25 92 THR A CA 1
ATOM 709 C C . THR A 1 92 ? -19.207 -1.103 21.737 1.00 90.25 92 THR A C 1
ATOM 711 O O . THR A 1 92 ? -18.583 -0.741 20.738 1.00 90.25 92 THR A O 1
ATOM 714 N N . GLU A 1 93 ? -19.117 -2.348 22.214 1.00 89.31 93 GLU A N 1
ATOM 715 C CA . GLU A 1 93 ? -18.296 -3.379 21.566 1.00 89.31 93 GLU A CA 1
ATOM 716 C C . GLU A 1 93 ? -18.784 -3.714 20.159 1.00 89.31 93 GLU A C 1
ATOM 718 O O . GLU A 1 93 ? -17.973 -3.957 19.268 1.00 89.31 93 GLU A O 1
ATOM 723 N N . ARG A 1 94 ? -20.105 -3.692 19.944 1.00 90.19 94 ARG A N 1
ATOM 724 C CA . ARG A 1 94 ? -20.708 -3.962 18.636 1.00 90.19 94 ARG A CA 1
ATOM 725 C C . ARG A 1 94 ? -20.268 -2.930 17.601 1.00 90.19 94 ARG A C 1
ATOM 727 O O . ARG A 1 94 ? -19.907 -3.302 16.488 1.00 90.19 94 ARG A O 1
ATOM 734 N N . GLU A 1 95 ? -20.287 -1.654 17.972 1.00 90.12 95 GLU A N 1
ATOM 735 C CA . GLU A 1 95 ? -19.883 -0.564 17.084 1.00 90.12 95 GLU A CA 1
ATOM 736 C C . GLU A 1 95 ? -18.389 -0.637 16.753 1.00 90.12 95 GLU A C 1
ATOM 738 O O . GLU A 1 95 ? -18.018 -0.570 15.579 1.00 90.12 95 GLU A O 1
ATOM 743 N N . ARG A 1 96 ? -17.541 -0.908 17.756 1.00 93.00 96 ARG A N 1
ATOM 744 C CA . ARG A 1 96 ? -16.108 -1.165 17.546 1.00 93.00 96 ARG A CA 1
ATOM 745 C C . ARG A 1 96 ? -15.875 -2.337 16.598 1.00 93.00 96 ARG A C 1
ATOM 747 O O . ARG A 1 96 ? -15.110 -2.217 15.646 1.00 93.00 96 ARG A O 1
ATOM 754 N N . ALA A 1 97 ? -16.538 -3.468 16.840 1.00 91.44 97 ALA A N 1
ATOM 755 C CA . ALA A 1 97 ? -16.382 -4.670 16.028 1.00 91.44 97 ALA A CA 1
ATOM 756 C C . ALA A 1 97 ? -16.798 -4.422 14.573 1.00 91.44 97 ALA A C 1
ATOM 758 O O . ALA A 1 97 ? -16.091 -4.825 13.652 1.00 91.44 97 ALA A O 1
ATOM 759 N N . GLN A 1 98 ? -17.902 -3.707 14.346 1.00 93.56 98 GLN A N 1
ATOM 760 C CA . GLN A 1 98 ? -18.360 -3.370 13.000 1.00 93.56 98 GLN A CA 1
ATOM 761 C C . GLN A 1 98 ? -17.405 -2.402 12.282 1.00 93.56 98 GLN A C 1
ATOM 763 O O . GLN A 1 98 ? -17.110 -2.590 11.095 1.00 93.56 98 GLN A O 1
ATOM 768 N N . ALA A 1 99 ? -16.878 -1.403 12.995 1.00 91.69 99 ALA A N 1
ATOM 769 C CA . ALA A 1 99 ? -15.881 -0.481 12.459 1.00 91.69 99 ALA A CA 1
ATOM 770 C C . ALA A 1 99 ? -14.568 -1.205 12.110 1.00 91.69 99 ALA A C 1
ATOM 772 O O . ALA A 1 99 ? -14.033 -1.017 11.014 1.00 91.69 99 ALA A O 1
ATOM 773 N N . ALA A 1 100 ? -14.093 -2.086 12.995 1.00 91.81 100 ALA A N 1
ATOM 774 C CA . ALA A 1 100 ? -12.900 -2.899 12.778 1.00 91.81 100 ALA A CA 1
ATOM 775 C C . ALA A 1 100 ? -13.073 -3.824 11.567 1.00 91.81 100 ALA A C 1
ATOM 777 O O . ALA A 1 100 ? -12.241 -3.812 10.664 1.00 91.81 100 ALA A O 1
ATOM 778 N N . LEU A 1 101 ? -14.189 -4.559 11.488 1.00 93.12 101 LEU A N 1
ATOM 779 C CA . LEU A 1 101 ? -14.496 -5.443 10.357 1.00 93.12 101 LEU A CA 1
ATOM 780 C C . LEU A 1 101 ? -14.501 -4.698 9.023 1.00 93.12 101 LEU A C 1
ATOM 782 O O . LEU A 1 101 ? -13.997 -5.214 8.028 1.00 93.12 101 LEU A O 1
ATOM 786 N N . THR A 1 102 ? -15.049 -3.484 8.997 1.00 94.69 102 THR A N 1
ATOM 787 C CA . THR A 1 102 ? -15.037 -2.651 7.789 1.00 94.69 102 THR A CA 1
ATOM 788 C C . THR A 1 102 ? -13.605 -2.319 7.370 1.00 94.69 102 THR A C 1
ATOM 790 O O . THR A 1 102 ? -13.264 -2.448 6.198 1.00 94.69 102 THR A O 1
ATOM 793 N N . LYS A 1 103 ? -12.741 -1.944 8.320 1.00 90.19 103 LYS A N 1
ATOM 794 C CA . LYS A 1 103 ? -11.332 -1.633 8.041 1.00 90.19 103 LYS A CA 1
ATOM 795 C C . LYS A 1 103 ? -10.528 -2.861 7.611 1.00 90.19 103 LYS A C 1
ATOM 797 O O . LYS A 1 103 ? -9.754 -2.750 6.666 1.00 90.19 103 LYS A O 1
ATOM 802 N N . PHE A 1 104 ? -10.752 -4.019 8.232 1.00 92.31 104 PHE A N 1
ATOM 803 C CA . PHE A 1 104 ? -10.109 -5.273 7.827 1.00 92.31 104 PHE A CA 1
ATOM 804 C C . PHE A 1 104 ? -10.489 -5.677 6.402 1.00 92.31 104 PHE A C 1
ATOM 806 O O . PHE A 1 104 ? -9.614 -6.049 5.628 1.00 92.31 104 PHE A O 1
ATOM 813 N N . LYS A 1 105 ? -11.767 -5.537 6.024 1.00 92.94 105 LYS A N 1
ATOM 814 C CA . LYS A 1 105 ? -12.204 -5.785 4.643 1.00 92.94 105 LYS A CA 1
ATOM 815 C C . LYS A 1 105 ? -11.531 -4.846 3.652 1.00 92.94 105 LYS A C 1
ATOM 817 O O . LYS A 1 105 ? -11.045 -5.303 2.635 1.00 92.94 105 LYS A O 1
ATOM 822 N N . VAL A 1 106 ? -11.439 -3.554 3.971 1.00 92.25 106 VAL A N 1
ATOM 823 C CA . VAL A 1 106 ? -10.753 -2.589 3.098 1.00 92.25 106 VAL A CA 1
ATOM 824 C C . VAL A 1 106 ? -9.277 -2.941 2.910 1.00 92.25 106 VAL A C 1
ATOM 826 O O . VAL A 1 106 ? -8.783 -2.808 1.797 1.00 92.25 106 VAL A O 1
ATOM 829 N N . ALA A 1 107 ? -8.578 -3.381 3.963 1.00 90.44 107 ALA A N 1
ATOM 830 C CA . ALA A 1 107 ? -7.195 -3.840 3.836 1.00 90.44 107 ALA A CA 1
ATOM 831 C C . ALA A 1 107 ? -7.108 -5.045 2.884 1.00 90.44 107 ALA A C 1
ATOM 833 O O . ALA A 1 107 ? -6.402 -4.955 1.884 1.00 90.44 107 ALA A O 1
ATOM 834 N N . ALA A 1 108 ? -7.925 -6.075 3.138 1.00 89.81 108 ALA A N 1
ATOM 835 C CA . ALA A 1 108 ? -7.971 -7.310 2.355 1.00 89.81 108 ALA A CA 1
ATOM 836 C C . ALA A 1 108 ? -8.359 -7.106 0.881 1.00 89.81 108 ALA A C 1
ATOM 838 O O . ALA A 1 108 ? -7.777 -7.702 -0.021 1.00 89.81 108 ALA A O 1
ATOM 839 N N . ASP A 1 109 ? -9.341 -6.245 0.617 1.00 91.50 109 ASP A N 1
ATOM 840 C CA . ASP A 1 109 ? -9.803 -5.965 -0.744 1.00 91.50 109 ASP A CA 1
ATOM 841 C C . ASP A 1 109 ? -8.789 -5.105 -1.519 1.00 91.50 109 ASP A C 1
ATOM 843 O O . ASP A 1 109 ? -8.696 -5.200 -2.745 1.00 91.50 109 ASP A O 1
ATOM 847 N N . ALA A 1 110 ? -8.029 -4.247 -0.827 1.00 87.88 110 ALA A N 1
ATOM 848 C CA . ALA A 1 110 ? -7.055 -3.359 -1.454 1.00 87.88 110 ALA A CA 1
ATOM 849 C C . ALA A 1 110 ? -5.733 -4.059 -1.800 1.00 87.88 110 ALA A C 1
ATOM 851 O O . ALA A 1 110 ? -5.107 -3.684 -2.797 1.00 87.88 110 ALA A O 1
ATOM 852 N N . TYR A 1 111 ? -5.299 -5.045 -1.006 1.00 88.94 111 TYR A N 1
ATOM 853 C CA . TYR A 1 111 ? -3.994 -5.692 -1.171 1.00 88.94 111 TYR A CA 1
ATOM 854 C C . TYR A 1 111 ? -4.017 -7.239 -1.153 1.00 88.94 111 TYR A C 1
ATOM 856 O O . TYR A 1 111 ? -3.070 -7.831 -0.631 1.00 88.94 111 TYR A O 1
ATOM 864 N N . PRO A 1 112 ? -4.947 -7.902 -1.882 1.00 87.06 112 PRO A N 1
ATOM 865 C CA . PRO A 1 112 ? -5.253 -9.345 -1.790 1.00 87.06 112 PRO A CA 1
ATOM 866 C C . PRO A 1 112 ? -4.078 -10.306 -2.044 1.00 87.06 112 PRO A C 1
ATOM 868 O O . PRO A 1 112 ? -4.175 -11.512 -1.827 1.00 87.06 112 PRO A O 1
ATOM 871 N N . SER A 1 113 ? -2.982 -9.806 -2.613 1.00 85.12 113 SER A N 1
ATOM 872 C CA . SER A 1 113 ? -1.768 -10.566 -2.921 1.00 85.12 113 SER A CA 1
ATOM 873 C C . SER A 1 113 ? -0.646 -10.347 -1.898 1.00 85.12 113 SER A C 1
ATOM 875 O O . SER A 1 113 ? 0.512 -10.653 -2.195 1.00 85.12 113 SER A O 1
ATOM 877 N N . THR A 1 114 ? -0.944 -9.738 -0.750 1.00 85.75 114 THR A N 1
ATOM 878 C CA . THR A 1 114 ? 0.017 -9.448 0.321 1.00 85.75 114 THR A CA 1
ATOM 879 C C . THR A 1 114 ? -0.358 -10.187 1.599 1.00 85.75 114 THR A C 1
ATOM 881 O O . THR A 1 114 ? -1.512 -10.531 1.810 1.00 85.75 114 THR A O 1
ATOM 884 N N . ASP A 1 115 ? 0.608 -10.402 2.491 1.00 83.69 115 ASP A N 1
ATOM 885 C CA . ASP A 1 115 ? 0.348 -11.121 3.746 1.00 83.69 115 ASP A CA 1
ATOM 886 C C . ASP A 1 115 ? -0.544 -10.327 4.723 1.00 83.69 115 ASP A C 1
ATOM 888 O O . ASP A 1 115 ? -1.136 -10.904 5.633 1.00 83.69 115 ASP A O 1
ATOM 892 N N . ALA A 1 116 ? -0.647 -9.003 4.548 1.00 75.62 116 ALA A N 1
ATOM 893 C CA . ALA A 1 116 ? -1.432 -8.114 5.407 1.00 75.62 116 ALA A CA 1
ATOM 894 C C . ALA A 1 116 ? -2.921 -8.022 5.016 1.00 75.62 116 ALA A C 1
ATOM 896 O O . ALA A 1 116 ? -3.675 -7.286 5.661 1.00 75.62 116 ALA A O 1
ATOM 897 N N . GLY A 1 117 ? -3.338 -8.783 4.000 1.00 56.53 117 GLY A N 1
ATOM 898 C CA . GLY A 1 117 ? -4.702 -8.819 3.490 1.00 56.53 117 GLY A CA 1
ATOM 899 C C . GLY A 1 117 ? -4.710 -8.549 2.012 1.00 56.53 117 GLY A C 1
ATOM 900 O O . GLY A 1 117 ? -4.576 -7.359 1.661 1.00 56.53 117 GLY A O 1
#

Sequence (117 aa):
MKRTERQHLKEHELEALARQAREMVGARRRETTLIVTVLVIVGAILGGYLLWRERVSSKAHDLLAQAVAVHDARVGPPPAPGQPAGGLYFPTERERAQAALTKFKVAADAYPSTDAG

Foldseek 3Di:
DPDVPVVVVVVVVVVVVVVVVVVVCVVCVVVVVVVVVVVVVVCCVVVVVVVVVVVLQVVLVVLLVVLVLLLPAAEDDADDPPDPPPGHYDPDNVVSVVSSVVSQVVSCVSRVPYPSD

pLDDT: mean 80.8, std 14.3, range [48.78, 97.5]

Secondary structure (DSSP, 8-state):
--SSHHHHHHHHHHHHHHHHHHHHHHHSHHHHHHHHHHHHHHHHHHHHHHHHHHHHHHHHHHHHHHHHHHHSSEESSPPPTTS---S-EESSHHHHHHHHHHHHHHHHHH-TTSTT-

Radius of gyration: 32.19 Å; chains: 1; bounding box: 90×29×66 Å